Protein AF-A0A954KVR8-F1 (afdb_monomer)

Structure (mmCIF, N/CA/C/O backbone):
data_AF-A0A954KVR8-F1
#
_entry.id   AF-A0A954KVR8-F1
#
loop_
_atom_site.group_PDB
_atom_site.id
_atom_site.type_symbol
_atom_site.label_atom_id
_atom_site.label_alt_id
_atom_site.label_comp_id
_atom_site.label_asym_id
_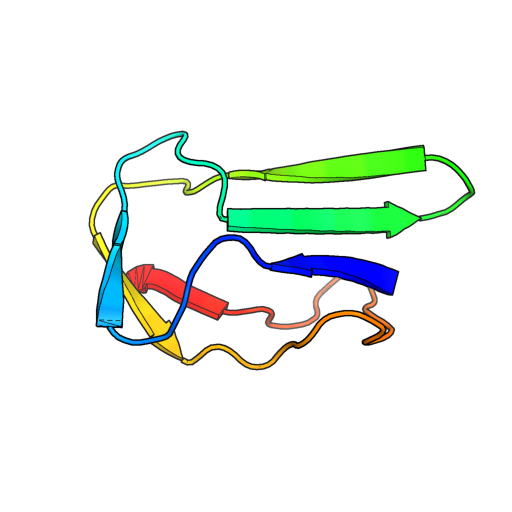atom_site.label_entity_id
_atom_site.label_seq_id
_atom_site.pdbx_PDB_ins_code
_atom_site.Cartn_x
_atom_site.Cartn_y
_atom_site.Cartn_z
_atom_site.occupancy
_atom_site.B_iso_or_equiv
_atom_site.auth_seq_id
_atom_site.auth_comp_id
_atom_site.auth_asym_id
_atom_site.auth_atom_id
_atom_site.pdbx_PDB_model_num
ATOM 1 N N . MET A 1 1 ? 5.226 3.174 -10.504 1.00 91.88 1 MET A N 1
ATOM 2 C CA . MET A 1 1 ? 4.447 1.925 -10.683 1.00 91.88 1 MET A CA 1
ATOM 3 C C . MET A 1 1 ? 4.262 1.246 -9.336 1.00 91.88 1 MET A C 1
ATOM 5 O O . MET A 1 1 ? 5.210 1.191 -8.569 1.00 91.88 1 MET A O 1
ATOM 9 N N . VAL A 1 2 ? 3.076 0.725 -9.034 1.00 94.75 2 VAL A N 1
ATOM 10 C CA . VAL A 1 2 ? 2.804 -0.057 -7.822 1.00 94.75 2 VAL A CA 1
ATOM 11 C C . VAL A 1 2 ? 3.482 -1.420 -7.933 1.00 94.75 2 VAL A C 1
ATOM 13 O O . VAL A 1 2 ? 3.194 -2.186 -8.848 1.00 94.75 2 VAL A O 1
ATOM 16 N N . VAL A 1 3 ? 4.368 -1.736 -6.995 1.00 94.75 3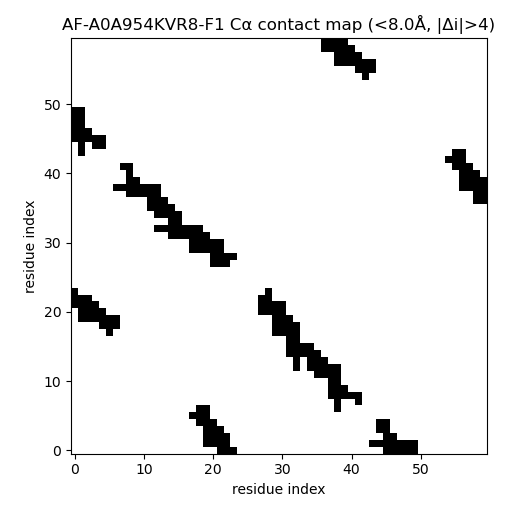 VAL A N 1
ATOM 17 C CA . VAL A 1 3 ? 5.085 -3.017 -6.930 1.00 94.75 3 VAL A CA 1
ATOM 18 C C . VAL A 1 3 ? 4.268 -4.035 -6.147 1.00 94.75 3 VAL A C 1
ATOM 20 O O . VAL A 1 3 ? 4.048 -5.151 -6.602 1.00 94.75 3 VAL A O 1
ATOM 23 N N . THR A 1 4 ? 3.803 -3.645 -4.962 1.00 94.75 4 THR A N 1
ATOM 24 C CA . THR A 1 4 ? 3.028 -4.509 -4.067 1.00 94.75 4 THR A CA 1
ATOM 25 C C . THR A 1 4 ? 1.958 -3.711 -3.348 1.00 94.75 4 THR A C 1
ATOM 27 O O . THR A 1 4 ? 2.161 -2.547 -3.012 1.00 94.75 4 THR A O 1
ATOM 30 N N . VAL A 1 5 ? 0.834 -4.370 -3.087 1.00 94.81 5 VAL A N 1
ATOM 31 C CA . VAL A 1 5 ? -0.245 -3.885 -2.226 1.00 94.81 5 VAL A CA 1
ATOM 32 C C . VAL A 1 5 ? -0.335 -4.866 -1.063 1.00 94.81 5 VAL A C 1
ATOM 34 O O . VAL A 1 5 ? -0.441 -6.068 -1.295 1.00 94.81 5 VAL A O 1
ATOM 37 N N . ALA A 1 6 ? -0.212 -4.372 0.165 1.00 94.56 6 ALA A N 1
ATOM 38 C CA . ALA A 1 6 ? -0.181 -5.179 1.385 1.00 94.56 6 ALA A CA 1
ATOM 39 C C . ALA A 1 6 ? -1.532 -5.218 2.121 1.00 94.56 6 ALA A C 1
ATOM 41 O O . ALA A 1 6 ? -1.630 -5.875 3.151 1.00 94.56 6 ALA A O 1
ATOM 42 N N . VAL A 1 7 ? -2.543 -4.517 1.603 1.00 95.12 7 VAL A N 1
ATOM 43 C CA . VAL A 1 7 ? -3.871 -4.364 2.211 1.00 95.12 7 VAL A CA 1
ATOM 44 C C . VAL A 1 7 ? -4.982 -4.530 1.178 1.00 95.12 7 VAL A C 1
ATOM 46 O O . VAL A 1 7 ? -4.755 -4.394 -0.028 1.00 95.12 7 VAL A O 1
ATOM 49 N N . GLN A 1 8 ? -6.190 -4.797 1.655 1.00 94.38 8 GLN A N 1
ATOM 50 C CA . GLN A 1 8 ? -7.415 -4.897 0.871 1.00 94.38 8 GLN A CA 1
ATOM 51 C C . GLN A 1 8 ? -8.495 -3.959 1.420 1.00 94.38 8 GLN A C 1
ATOM 53 O O . GLN A 1 8 ? -8.428 -3.505 2.560 1.00 94.38 8 GLN A O 1
ATOM 58 N N . ALA A 1 9 ? -9.501 -3.656 0.597 1.00 94.31 9 ALA A N 1
ATOM 59 C CA . ALA A 1 9 ? -10.673 -2.910 1.046 1.00 94.31 9 ALA A CA 1
ATOM 60 C C . ALA A 1 9 ? -11.365 -3.648 2.206 1.00 94.31 9 ALA A C 1
ATOM 62 O O . ALA A 1 9 ? -11.639 -4.843 2.104 1.00 94.31 9 ALA A O 1
ATOM 63 N N . GLY A 1 10 ? -11.645 -2.929 3.291 1.00 95.06 10 GLY A N 1
ATOM 64 C CA . GLY A 1 10 ? -12.198 -3.468 4.534 1.00 95.06 10 GLY A CA 1
ATOM 65 C C . GLY A 1 10 ? -11.161 -3.892 5.580 1.00 95.06 10 GLY A C 1
ATOM 66 O O . GLY A 1 10 ? -11.552 -4.202 6.707 1.00 95.06 10 GLY A O 1
ATOM 67 N N . ASP A 1 11 ? -9.863 -3.883 5.263 1.00 96.62 11 ASP A N 1
ATOM 68 C CA . ASP A 1 11 ? -8.826 -4.213 6.243 1.00 96.62 11 ASP A CA 1
ATOM 69 C C . ASP A 1 11 ? -8.681 -3.116 7.298 1.00 96.62 11 ASP A C 1
ATOM 71 O O . ASP A 1 11 ? -8.660 -1.925 6.985 1.00 96.62 11 ASP A O 1
ATOM 75 N N . LYS A 1 12 ? -8.505 -3.520 8.558 1.00 96.69 12 LYS A N 1
ATOM 76 C CA . LYS A 1 12 ? -8.091 -2.605 9.625 1.00 96.69 12 LYS A CA 1
ATOM 77 C C . LYS A 1 12 ? -6.590 -2.361 9.545 1.00 96.69 12 LYS A C 1
ATOM 79 O O . LYS A 1 12 ? -5.812 -3.310 9.434 1.00 96.69 12 LYS A O 1
ATOM 84 N N . VAL A 1 13 ? -6.196 -1.100 9.657 1.00 96.81 13 VAL A N 1
ATOM 85 C CA . VAL A 1 13 ? -4.797 -0.676 9.661 1.00 96.81 13 VAL A CA 1
ATOM 86 C C . VAL A 1 13 ? -4.490 0.187 10.876 1.00 96.81 13 VAL A C 1
ATOM 88 O O . VAL A 1 13 ? -5.352 0.912 11.367 1.00 96.81 13 VAL A O 1
ATOM 91 N N . SER A 1 14 ? -3.256 0.104 11.361 1.00 97.31 14 SER A N 1
ATOM 92 C CA . SER A 1 14 ? -2.724 0.978 12.411 1.00 97.31 14 S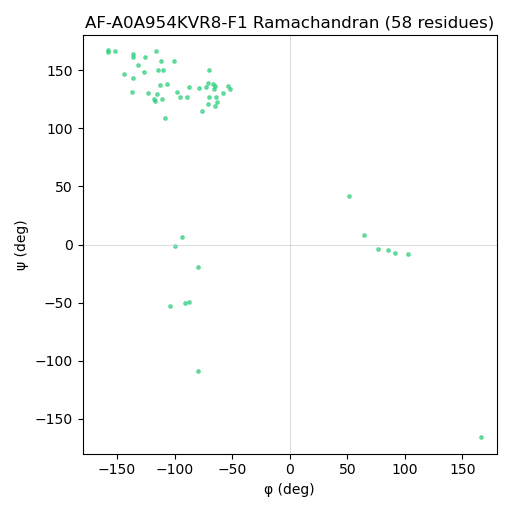ER A CA 1
ATOM 93 C C . SER A 1 14 ? -1.844 2.079 11.823 1.00 97.31 14 SER A C 1
ATOM 95 O O . SER A 1 14 ? -1.282 1.916 10.740 1.00 97.31 14 SER A O 1
ATOM 97 N N . GLU A 1 15 ? -1.669 3.180 12.556 1.00 96.25 15 GLU A N 1
ATOM 98 C CA . GLU A 1 15 ? -0.706 4.228 12.194 1.00 96.25 15 GLU A CA 1
ATOM 99 C C . GLU A 1 15 ? 0.691 3.629 11.946 1.00 96.25 15 GLU A C 1
ATOM 101 O O . GLU A 1 15 ? 1.170 2.773 12.692 1.00 96.25 15 GLU A O 1
ATOM 106 N N . GLY A 1 16 ? 1.334 4.039 10.852 1.00 96.19 16 GLY A N 1
ATOM 107 C CA . GLY A 1 16 ? 2.638 3.530 10.432 1.00 96.19 16 GLY A CA 1
ATOM 108 C C . GLY A 1 16 ? 2.607 2.146 9.772 1.00 96.19 16 GLY A C 1
ATOM 109 O O . GLY A 1 16 ? 3.639 1.691 9.272 1.00 96.19 16 GLY A O 1
ATOM 110 N N . GLN A 1 17 ? 1.453 1.471 9.700 1.00 97.12 17 GLN A N 1
ATOM 111 C CA . GLN A 1 17 ? 1.344 0.175 9.032 1.00 97.12 17 GLN A CA 1
ATOM 112 C C . GLN A 1 17 ? 1.609 0.309 7.531 1.00 97.12 17 GLN A C 1
ATOM 114 O O . GLN A 1 17 ? 1.109 1.209 6.861 1.00 97.12 17 GLN A O 1
ATOM 119 N N . LYS A 1 18 ? 2.385 -0.623 6.977 1.00 96.31 18 LYS A N 1
ATOM 120 C CA . LYS A 1 18 ? 2.679 -0.683 5.544 1.00 96.31 18 LYS A CA 1
ATOM 121 C C . LYS A 1 18 ? 1.409 -0.948 4.731 1.00 96.31 18 LYS A C 1
ATOM 123 O O . LYS A 1 18 ? 0.747 -1.959 4.944 1.00 96.31 18 LYS A O 1
ATOM 128 N N . LEU A 1 19 ? 1.146 -0.093 3.742 1.00 95.62 19 LEU A N 1
ATOM 129 C CA . LEU A 1 19 ? -0.013 -0.202 2.853 1.00 95.62 19 LEU A CA 1
ATOM 130 C C . LEU A 1 19 ? 0.370 -0.736 1.477 1.0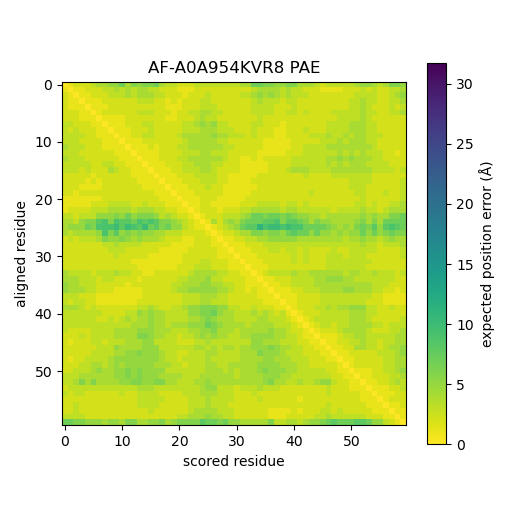0 95.62 19 LEU A C 1
ATOM 132 O O . LEU A 1 19 ? -0.204 -1.707 0.992 1.00 95.62 19 LEU A O 1
ATOM 136 N N . LEU A 1 20 ? 1.356 -0.115 0.834 1.00 95.38 20 LEU A N 1
ATOM 137 C CA . LEU A 1 20 ? 1.793 -0.476 -0.514 1.00 95.38 20 LEU A CA 1
ATOM 138 C C . LEU A 1 20 ? 3.227 -0.009 -0.766 1.00 95.38 20 LEU A C 1
ATOM 140 O O . LEU A 1 20 ? 3.785 0.791 -0.016 1.00 95.38 20 LEU A O 1
ATOM 144 N N . VAL A 1 21 ? 3.835 -0.526 -1.828 1.00 95.19 21 VAL A N 1
ATOM 145 C CA . VAL A 1 21 ? 5.157 -0.103 -2.299 1.00 95.19 21 VAL A CA 1
ATOM 146 C C . VAL A 1 21 ? 5.031 0.344 -3.740 1.00 95.19 21 VAL A C 1
ATOM 148 O O . VAL A 1 21 ? 4.490 -0.388 -4.571 1.00 95.19 21 VAL A O 1
ATOM 151 N N . ILE A 1 22 ? 5.565 1.521 -4.039 1.00 94.75 22 ILE A N 1
ATOM 152 C CA . ILE A 1 22 ? 5.712 2.024 -5.402 1.00 94.75 22 ILE A CA 1
ATOM 153 C C . ILE A 1 22 ? 7.183 2.041 -5.794 1.00 94.75 22 ILE A C 1
ATOM 155 O O . ILE A 1 22 ? 8.058 2.223 -4.957 1.00 94.75 22 ILE A O 1
ATOM 159 N N . GLU A 1 23 ? 7.449 1.875 -7.078 1.00 93.00 23 GLU A N 1
ATOM 160 C CA . GLU A 1 23 ? 8.749 2.102 -7.688 1.00 93.00 23 GLU A CA 1
ATOM 161 C C . GLU A 1 23 ? 8.672 3.328 -8.596 1.00 93.00 23 GLU A C 1
ATOM 163 O O . GLU A 1 23 ? 7.819 3.405 -9.491 1.00 93.00 23 GLU A O 1
ATOM 168 N N . ALA A 1 24 ? 9.566 4.280 -8.356 1.00 88.12 24 ALA A N 1
ATOM 169 C CA . ALA A 1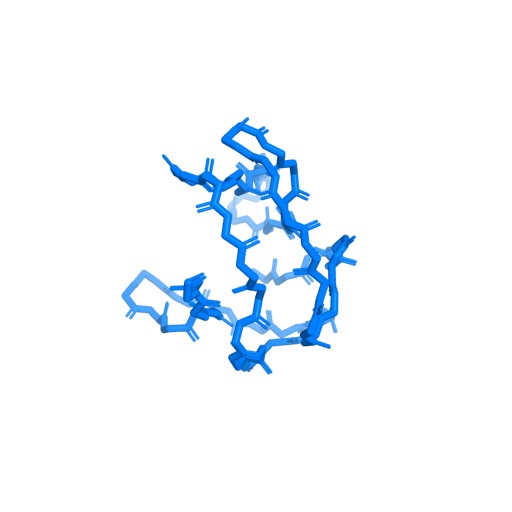 24 ? 9.750 5.485 -9.147 1.00 88.12 24 ALA A CA 1
ATOM 170 C C . ALA A 1 24 ? 11.253 5.731 -9.332 1.00 88.12 24 ALA A C 1
ATOM 172 O O . ALA A 1 24 ? 12.018 5.667 -8.376 1.00 88.12 24 ALA A O 1
ATOM 173 N N . MET A 1 25 ? 11.698 5.992 -10.565 1.00 86.81 25 MET A N 1
ATOM 174 C CA . MET A 1 25 ? 13.108 6.303 -10.873 1.00 86.81 25 MET A CA 1
ATOM 175 C C . MET A 1 25 ? 14.127 5.284 -10.308 1.00 86.81 25 MET A C 1
ATOM 177 O O . MET A 1 25 ? 15.181 5.670 -9.812 1.00 86.81 25 MET A O 1
ATOM 181 N N . LYS A 1 26 ? 13.824 3.975 -10.391 1.00 85.75 26 LYS A N 1
ATOM 182 C CA . LYS A 1 26 ? 14.612 2.858 -9.808 1.00 85.75 26 LYS A CA 1
ATOM 183 C C . LYS A 1 26 ? 14.701 2.852 -8.274 1.00 85.75 26 LYS A C 1
ATOM 185 O O . LYS A 1 26 ? 15.445 2.053 -7.711 1.00 85.75 26 LYS A O 1
ATOM 190 N N . MET A 1 27 ? 13.951 3.715 -7.597 1.00 91.06 27 MET A N 1
ATOM 191 C CA . MET A 1 27 ? 13.827 3.740 -6.146 1.00 91.06 27 MET A CA 1
ATOM 192 C C . MET A 1 27 ? 12.466 3.197 -5.735 1.00 91.06 27 MET A C 1
ATOM 194 O O . MET A 1 27 ? 11.448 3.510 -6.349 1.00 91.06 27 MET A O 1
ATOM 198 N N . GLN A 1 28 ? 12.451 2.387 -4.682 1.00 93.19 28 GLN A N 1
ATOM 199 C CA . GLN A 1 28 ? 11.213 1.905 -4.087 1.00 93.19 28 GLN A CA 1
ATOM 200 C C . GLN A 1 28 ? 10.852 2.763 -2.880 1.00 93.19 28 GLN A C 1
ATOM 202 O O . GLN A 1 28 ? 11.676 3.000 -1.998 1.00 93.19 28 GLN A O 1
ATOM 207 N N . THR A 1 29 ? 9.603 3.204 -2.838 1.00 93.31 29 THR A N 1
ATOM 208 C CA . THR A 1 29 ? 9.038 3.987 -1.746 1.00 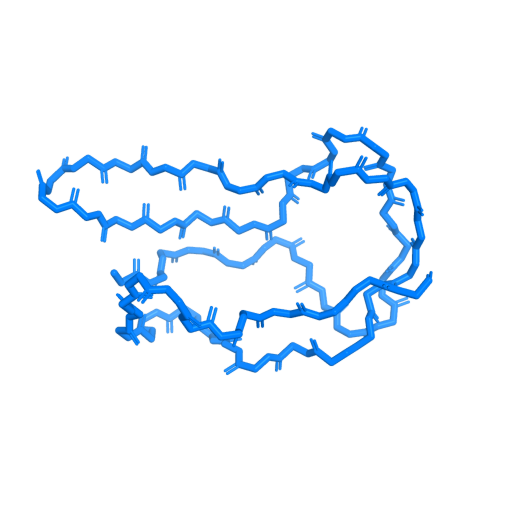93.31 29 THR A CA 1
ATOM 209 C C . THR A 1 29 ? 7.909 3.190 -1.122 1.00 93.31 29 THR A C 1
ATOM 211 O O . THR A 1 29 ? 6.981 2.750 -1.804 1.00 93.31 29 THR A O 1
ATOM 214 N N . THR A 1 30 ? 7.996 2.987 0.189 1.00 95.06 30 THR A N 1
ATOM 215 C CA . THR A 1 30 ? 6.925 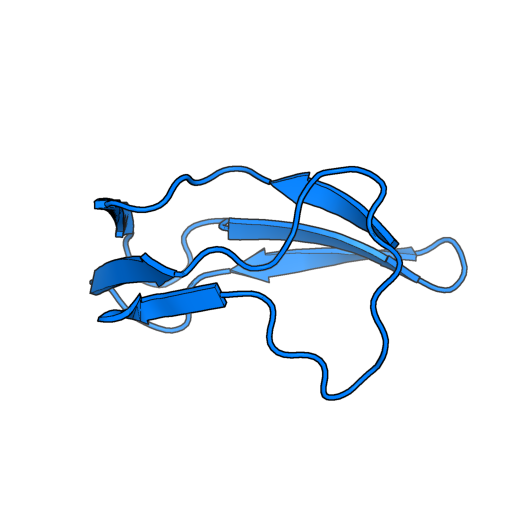2.352 0.956 1.00 95.06 30 THR A CA 1
ATOM 216 C C . THR A 1 30 ? 5.965 3.427 1.436 1.00 95.06 30 THR A C 1
ATOM 218 O O . THR A 1 30 ? 6.393 4.393 2.059 1.00 95.06 30 THR A O 1
ATOM 221 N N . ILE A 1 31 ? 4.680 3.244 1.150 1.00 93.62 31 ILE A N 1
ATOM 222 C CA . ILE A 1 31 ? 3.606 4.076 1.682 1.00 93.62 31 ILE A CA 1
ATOM 223 C C . ILE A 1 31 ? 3.044 3.374 2.916 1.00 93.62 31 ILE A C 1
ATOM 225 O O . ILE A 1 31 ? 2.679 2.192 2.867 1.00 93.62 31 ILE A O 1
ATOM 229 N N . THR A 1 32 ? 2.997 4.106 4.019 1.00 96.19 32 THR A N 1
ATOM 230 C CA . THR A 1 32 ? 2.448 3.669 5.303 1.00 96.19 32 THR A CA 1
ATOM 231 C C . THR A 1 32 ? 1.173 4.440 5.622 1.00 96.19 32 THR A C 1
ATOM 233 O O . THR A 1 32 ? 0.965 5.530 5.093 1.00 96.19 32 THR A O 1
ATOM 236 N N . ALA A 1 33 ? 0.330 3.882 6.485 1.00 96.25 33 ALA A N 1
ATOM 237 C CA . ALA A 1 33 ? -0.851 4.561 6.992 1.00 96.25 33 ALA A CA 1
ATOM 238 C C . ALA A 1 33 ? -0.443 5.759 7.854 1.00 96.25 33 ALA A C 1
ATOM 240 O O . ALA A 1 33 ? 0.438 5.645 8.707 1.00 96.25 33 ALA A O 1
ATOM 241 N N . ASP A 1 34 ? -1.081 6.898 7.623 1.00 94.69 34 ASP A N 1
ATOM 242 C CA . ASP A 1 34 ? -0.914 8.129 8.398 1.00 94.69 34 ASP A CA 1
ATOM 243 C C . ASP A 1 34 ? -1.705 8.108 9.712 1.00 94.69 34 ASP A C 1
ATOM 245 O O . ASP A 1 34 ? -1.401 8.867 10.626 1.00 94.69 34 ASP A O 1
ATOM 249 N N . ARG A 1 35 ? -2.706 7.230 9.812 1.00 95.56 35 ARG A N 1
ATOM 250 C CA . ARG A 1 35 ? -3.525 7.007 11.004 1.00 95.56 35 ARG A CA 1
ATOM 251 C C .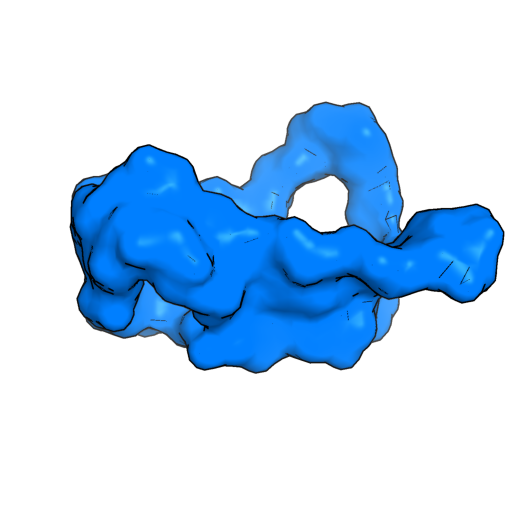 ARG A 1 35 ? -4.052 5.580 11.056 1.00 95.56 35 ARG A C 1
ATOM 253 O O . ARG A 1 35 ? -4.032 4.858 10.058 1.00 95.56 35 ARG A O 1
ATOM 260 N N . GLU A 1 36 ? -4.559 5.192 12.220 1.00 96.69 36 GLU A N 1
ATOM 261 C CA . GLU A 1 36 ? -5.397 4.001 12.321 1.00 96.69 36 GLU A CA 1
ATOM 262 C C . GLU A 1 36 ? -6.764 4.218 11.657 1.00 96.69 36 GLU A C 1
ATOM 264 O O . GLU A 1 36 ? -7.285 5.336 11.604 1.00 96.69 36 GLU A O 1
ATOM 269 N N . GLY A 1 37 ? -7.339 3.140 11.134 1.00 96.56 37 GLY A N 1
ATOM 270 C CA . GLY A 1 37 ? -8.632 3.180 10.463 1.00 96.56 37 GLY A CA 1
ATOM 271 C C . GLY A 1 37 ? -8.911 1.911 9.677 1.00 96.56 37 GLY A C 1
ATOM 272 O O . GLY A 1 37 ? -8.245 0.886 9.846 1.00 96.56 37 GLY A O 1
ATOM 273 N N . THR A 1 38 ? -9.913 1.978 8.810 1.00 97.19 38 THR A N 1
ATOM 274 C CA . THR A 1 38 ? -10.255 0.888 7.892 1.00 97.19 38 THR A CA 1
ATOM 275 C C . THR A 1 38 ? -9.969 1.320 6.462 1.00 97.19 38 THR A C 1
ATOM 277 O O . THR A 1 38 ? -10.273 2.447 6.080 1.00 97.19 38 THR A O 1
ATOM 280 N N . ILE A 1 39 ? -9.379 0.447 5.647 1.00 96.31 39 ILE A N 1
ATOM 281 C CA . ILE A 1 39 ? -9.204 0.727 4.222 1.00 96.31 39 ILE A CA 1
ATOM 282 C C . ILE A 1 39 ? -10.586 0.817 3.579 1.00 96.31 39 ILE A C 1
ATOM 284 O O . ILE A 1 39 ? -11.335 -0.158 3.577 1.00 96.31 39 ILE A O 1
ATOM 288 N N . GLY A 1 40 ? -10.904 1.979 3.020 1.00 94.44 40 GLY A N 1
ATOM 289 C CA . GLY A 1 40 ? -12.121 2.203 2.254 1.00 94.44 40 GLY A CA 1
ATOM 290 C C . GLY A 1 40 ? -11.959 1.656 0.838 1.00 94.44 40 GLY A C 1
ATOM 291 O O . GLY A 1 40 ? -11.911 0.447 0.610 1.00 94.44 40 GLY A O 1
ATOM 292 N N . GLN A 1 41 ? -11.850 2.549 -0.144 1.00 92.31 41 GLN A N 1
ATOM 293 C CA . GLN A 1 41 ? -11.666 2.152 -1.538 1.00 92.31 41 GLN A CA 1
ATOM 294 C C . GLN A 1 41 ? -10.189 1.972 -1.870 1.00 92.31 41 GLN A C 1
ATOM 296 O O . GLN A 1 41 ? -9.366 2.822 -1.543 1.00 92.31 41 GLN A O 1
ATOM 301 N N . LEU A 1 42 ? -9.869 0.890 -2.579 1.00 91.75 42 LEU A N 1
ATOM 302 C CA . LEU A 1 42 ? -8.548 0.636 -3.145 1.00 91.75 42 LEU A CA 1
ATOM 303 C C . LEU A 1 42 ? -8.630 0.809 -4.670 1.00 91.75 42 LEU A C 1
ATOM 305 O O . LEU A 1 42 ? -9.238 -0.014 -5.352 1.00 91.75 42 LEU A O 1
ATOM 309 N N . MET A 1 43 ? -8.039 1.876 -5.211 1.00 88.81 43 MET A N 1
ATOM 310 C CA . MET A 1 43 ? -8.114 2.208 -6.646 1.00 88.81 43 MET A CA 1
ATOM 311 C C . MET A 1 43 ? -6.932 1.661 -7.458 1.00 88.81 43 MET A C 1
ATOM 313 O O . MET A 1 43 ? -6.794 1.942 -8.647 1.00 88.81 43 MET A O 1
ATOM 317 N N . ILE A 1 44 ? -6.068 0.867 -6.825 1.00 91.38 44 ILE A N 1
ATOM 318 C CA . ILE A 1 44 ? -4.798 0.416 -7.392 1.00 91.38 44 ILE A CA 1
ATOM 319 C C . ILE A 1 44 ? -4.591 -1.086 -7.222 1.00 91.38 44 ILE A C 1
ATOM 321 O O . ILE A 1 44 ? -5.101 -1.718 -6.302 1.00 91.38 44 ILE A O 1
ATOM 325 N N . LYS A 1 45 ? -3.786 -1.659 -8.117 1.00 91.56 45 LYS A N 1
ATOM 326 C CA . LYS A 1 45 ? -3.290 -3.042 -8.051 1.00 91.56 45 LYS A CA 1
ATOM 327 C C . LYS A 1 45 ? -1.802 -3.097 -8.386 1.00 91.56 45 LYS A C 1
ATOM 329 O O . LYS A 1 45 ? -1.268 -2.159 -8.982 1.00 91.56 45 LYS A O 1
ATOM 334 N N . ALA A 1 46 ? -1.131 -4.198 -8.057 1.00 91.62 46 ALA A N 1
ATOM 335 C CA . ALA A 1 46 ? 0.249 -4.413 -8.492 1.00 91.62 46 ALA A CA 1
ATOM 336 C C . ALA A 1 46 ? 0.373 -4.266 -10.023 1.00 91.62 46 ALA A C 1
ATOM 338 O O . ALA A 1 46 ? -0.490 -4.723 -10.774 1.00 91.62 46 ALA A O 1
ATOM 339 N N . GLY A 1 47 ? 1.421 -3.577 -10.472 1.00 92.19 47 GLY A N 1
ATOM 340 C CA . GLY A 1 47 ? 1.656 -3.215 -11.870 1.00 92.19 47 GLY A CA 1
ATOM 341 C C . GLY A 1 47 ? 0.970 -1.925 -12.337 1.00 92.19 47 GLY A C 1
ATOM 342 O O . GLY A 1 47 ? 1.207 -1.499 -13.462 1.00 92.19 47 GLY A O 1
ATOM 343 N N . THR A 1 48 ? 0.146 -1.272 -11.510 1.00 92.94 48 THR A N 1
ATOM 344 C CA . THR A 1 48 ? -0.509 -0.006 -11.895 1.00 92.94 4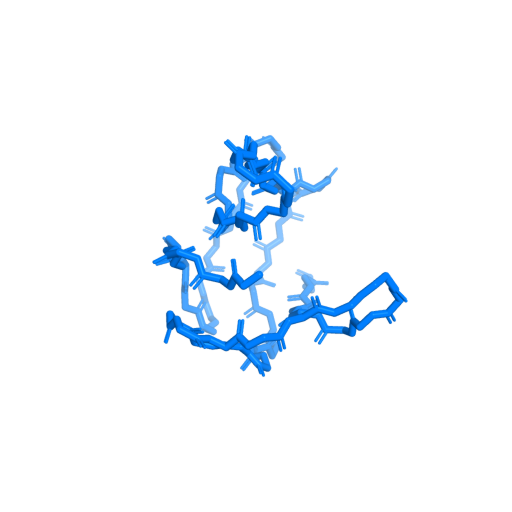8 THR A CA 1
ATOM 345 C C . THR A 1 48 ? 0.522 1.122 -11.973 1.00 92.94 48 THR A C 1
ATOM 347 O O . THR A 1 48 ? 1.275 1.344 -11.022 1.00 92.94 48 THR A O 1
ATOM 350 N N . SER A 1 49 ? 0.587 1.842 -13.093 1.00 92.00 49 SER A N 1
ATOM 351 C CA . SER A 1 49 ? 1.353 3.092 -13.173 1.00 92.00 49 SER A CA 1
ATOM 352 C C . SER A 1 49 ? 0.628 4.183 -12.397 1.00 92.00 49 SER A C 1
ATOM 354 O O . SER A 1 49 ? -0.586 4.288 -12.496 1.00 92.00 49 SER A O 1
ATOM 356 N N . VAL A 1 50 ? 1.379 4.942 -11.605 1.00 90.75 50 VAL A N 1
ATOM 357 C CA . VAL A 1 50 ? 0.855 5.998 -10.733 1.00 90.75 50 VAL A CA 1
ATOM 358 C C . VAL A 1 50 ? 1.754 7.217 -10.854 1.00 90.75 50 VAL A C 1
ATOM 360 O O . VAL A 1 50 ? 2.977 7.062 -10.971 1.00 90.75 50 VAL A O 1
ATOM 363 N N . GLU A 1 51 ? 1.146 8.392 -10.819 1.00 89.94 51 GLU A N 1
ATOM 364 C CA . GLU A 1 51 ? 1.799 9.694 -10.874 1.00 89.94 51 GLU A CA 1
ATOM 365 C C . GLU A 1 51 ? 1.573 10.478 -9.576 1.00 89.94 51 GLU A C 1
ATOM 367 O O . GLU A 1 51 ? 0.764 10.123 -8.713 1.00 89.94 51 GLU A O 1
ATOM 372 N N . THR A 1 52 ? 2.335 11.555 -9.399 1.00 87.31 52 THR A N 1
ATOM 373 C CA . THR A 1 52 ? 2.156 12.441 -8.249 1.00 87.31 52 THR A CA 1
ATOM 374 C C . THR A 1 52 ? 0.772 13.080 -8.299 1.00 87.31 52 THR A C 1
ATOM 376 O O . THR A 1 52 ? 0.454 13.792 -9.247 1.00 87.31 52 THR A O 1
ATOM 379 N N . GLY A 1 53 ? -0.011 12.879 -7.240 1.00 88.56 53 GLY A N 1
ATOM 380 C CA . GLY A 1 53 ? -1.371 13.408 -7.123 1.00 88.56 53 GLY A CA 1
ATOM 381 C C . GLY A 1 53 ? -2.469 12.373 -7.367 1.00 88.56 53 GLY A C 1
ATOM 382 O O . GLY A 1 53 ? -3.626 12.669 -7.078 1.00 88.56 53 GLY A O 1
ATOM 383 N N . ASP A 1 54 ? -2.127 11.164 -7.821 1.00 91.88 54 ASP A N 1
ATOM 384 C CA . ASP A 1 54 ? -3.108 10.093 -7.989 1.00 91.88 54 ASP A CA 1
ATOM 385 C C . ASP A 1 54 ? -3.672 9.615 -6.647 1.00 91.88 54 ASP A C 1
ATOM 387 O O . ASP A 1 54 ? -2.947 9.389 -5.671 1.00 91.88 54 ASP A O 1
ATOM 391 N N . LEU A 1 55 ? -4.987 9.390 -6.617 1.00 92.31 55 LEU A N 1
ATOM 392 C CA . LEU A 1 55 ? -5.657 8.760 -5.486 1.00 92.31 55 LEU A CA 1
ATOM 393 C C . LEU A 1 55 ? -5.400 7.248 -5.507 1.00 92.31 55 LEU A C 1
ATOM 395 O O . LEU A 1 55 ? -5.847 6.541 -6.408 1.00 92.31 55 LEU A O 1
ATOM 399 N N . LEU A 1 56 ? -4.696 6.748 -4.491 1.00 93.25 56 LEU A N 1
ATOM 400 C CA . LEU A 1 56 ? -4.337 5.329 -4.393 1.00 93.25 56 LEU A CA 1
ATOM 401 C C . LEU A 1 56 ? -5.386 4.524 -3.619 1.00 93.25 56 LEU A C 1
ATOM 403 O O . LEU A 1 56 ? -5.837 3.467 -4.068 1.00 93.25 56 LEU A O 1
ATOM 407 N N . LEU A 1 57 ? -5.746 5.023 -2.438 1.00 94.00 57 LEU A N 1
ATOM 408 C CA . LEU A 1 57 ? -6.727 4.430 -1.540 1.00 94.00 57 LEU A CA 1
ATOM 409 C C . LEU A 1 57 ? -7.292 5.476 -0.577 1.00 94.00 57 LEU A C 1
ATOM 411 O O . LEU A 1 57 ? -6.722 6.559 -0.436 1.00 94.00 57 LEU A O 1
ATOM 415 N N . THR A 1 58 ? -8.374 5.129 0.115 1.00 94.31 58 THR A N 1
ATOM 416 C CA . THR A 1 58 ? -8.905 5.906 1.241 1.00 94.31 58 THR A CA 1
ATOM 417 C C . THR A 1 58 ? -8.795 5.126 2.547 1.00 94.31 58 THR A C 1
ATOM 419 O O . THR A 1 58 ? -8.857 3.896 2.557 1.00 94.31 58 THR A O 1
ATOM 422 N N . ILE A 1 59 ? -8.639 5.854 3.650 1.00 94.31 59 ILE A N 1
ATOM 423 C CA . ILE A 1 59 ? -8.743 5.324 5.012 1.00 94.31 59 ILE A CA 1
ATOM 424 C C . ILE A 1 59 ? -9.957 5.998 5.649 1.00 94.31 59 ILE A C 1
ATOM 426 O O . ILE A 1 59 ? -10.086 7.223 5.575 1.00 94.31 59 ILE A O 1
ATOM 430 N N . GLU A 1 60 ? -10.847 5.210 6.237 1.00 92.69 60 GLU A N 1
ATOM 431 C CA . GLU A 1 60 ? -12.012 5.661 7.004 1.00 92.69 60 GLU A CA 1
ATOM 432 C C . GLU A 1 60 ? -11.730 5.542 8.499 1.00 92.69 60 GLU A C 1
ATOM 434 O O . GLU A 1 60 ? -11.342 4.441 8.961 1.00 92.69 60 GLU A O 1
#

Radius of gyration: 10.96 Å; Cα contacts (8 Å, |Δi|>4): 123; chains: 1; bounding box: 27×19×26 Å

Sequence (60 aa):
MVVTVAVQAGDKVSEGQKLLVIEAMKMQTTITADREGTIGQLMIKAGTSVETGDLLLTIE

Foldseek 3Di:
DWAAAPDDQFDWFAAQAFGTWDDDPNDIDTDGDNHTAGWHDAPDDHPDDDDPPDDGTDGD

Nearest PDB structures (foldseek):
  5gu9-assembly1_A  TM=9.499E-01  e=1.815E-05  Pyrococcus horikoshii OT3
  2d5d-assembly1_A  TM=9.445E-01  e=1.815E-05  Pyrococcus horikoshii OT3
  5gua-assembly1_A  TM=9.502E-01  e=3.432E-05  Pyrococcus horikoshii OT3
  5ks8-assembly1_F  TM=9.529E-01  e=6.920E-05  Methylobacillus flagellatus KT
  8hwl-assembly1_E  TM=9.891E-01  e=1.585E-04  Homo sapiens

Mean predicted aligned error: 2.81 Å

pLDDT: mean 93.6, std 2.73, range [85.75, 97.31]

Solvent-accessible surface area (backbone atoms only — not comparable to full-atom values): 3485 Å² total; per-residue (Å²): 49,29,68,43,66,70,66,54,65,70,38,78,44,45,56,66,37,73,38,34,32,34,40,56,96,95,40,77,47,76,44,52,33,92,48,63,35,29,30,45,56,66,74,66,52,62,72,37,77,68,61,94,86,64,79,51,63,43,75,85

Secondary structure (DSSP, 8-state):
-EEEE---TT-EE-TT-EEEEEEETTEEEEEE-SSSEEEEEE---TT----TT---EEE-